Protein AF-A0A498FDR0-F1 (afdb_monomer)

Foldseek 3Di:
DDFDFDADDPDQDDDDDDWDADPANKTDDDLDIDHRGPPRCVDPVVVVVNVVVVCVVVVHDDDPDPDDPPPPDPPPPDPPDPDPVVVVVVVCVVPHPVVVVCVVVVNDD

Mean predicted aligned error: 9.75 Å

Secondary structure (DSSP, 8-state):
---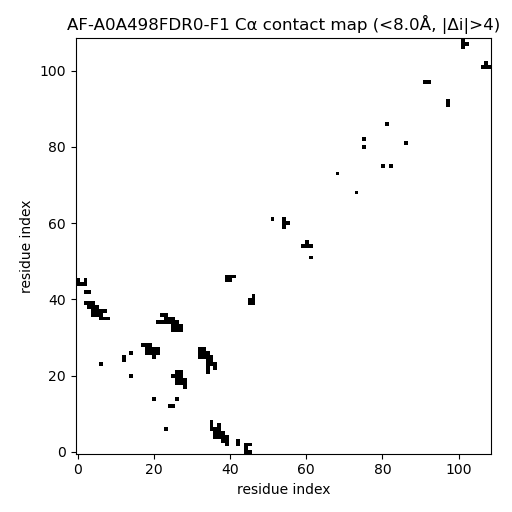--B---S------SSPEEETTTEEEETTEEE---BTGGGSHHHHHHHHHHHHHHTT-PPP-------SS---TTSTT---HHHHHHHHHHHH--HHHHHHHHT---

Radius of gyration: 17.58 Å; Cα contacts (8 Å, |Δi|>4): 77; chains: 1; bounding box: 46×31×36 Å

Structure (mmCIF, N/CA/C/O backbone):
data_AF-A0A498FDR0-F1
#
_entry.id   AF-A0A498FDR0-F1
#
loop_
_atom_site.group_PDB
_atom_site.id
_atom_site.type_symbol
_atom_site.label_atom_id
_atom_site.label_alt_id
_atom_site.label_comp_id
_atom_site.label_asym_id
_atom_site.label_entity_id
_atom_site.label_seq_id
_atom_site.pdbx_PDB_ins_code
_atom_site.Cartn_x
_atom_site.Cartn_y
_atom_site.Cartn_z
_atom_site.occupancy
_atom_site.B_iso_or_equiv
_atom_site.auth_seq_id
_atom_site.auth_comp_id
_atom_site.auth_asym_id
_atom_site.auth_atom_id
_atom_site.pdbx_PDB_model_num
ATOM 1 N N . GLY A 1 1 ? 4.328 4.948 10.361 1.00 78.19 1 GLY A N 1
ATOM 2 C CA . GLY A 1 1 ? 5.099 6.208 10.354 1.00 78.19 1 GLY A CA 1
ATOM 3 C C . GLY A 1 1 ? 4.214 7.323 9.843 1.00 78.19 1 GLY A C 1
ATOM 4 O O . GLY A 1 1 ? 3.071 7.038 9.506 1.00 78.19 1 GLY A O 1
ATOM 5 N N . THR A 1 2 ? 4.718 8.555 9.798 1.00 85.00 2 THR A N 1
ATOM 6 C CA . THR A 1 2 ? 4.028 9.658 9.109 1.00 85.00 2 THR A CA 1
ATOM 7 C C . THR A 1 2 ? 3.901 9.332 7.622 1.00 85.00 2 THR A C 1
ATOM 9 O O . THR A 1 2 ? 4.777 8.669 7.063 1.00 85.00 2 THR A O 1
ATOM 12 N N . VAL A 1 3 ? 2.789 9.744 7.025 1.00 88.44 3 VAL A N 1
ATOM 13 C CA . VAL A 1 3 ? 2.503 9.601 5.599 1.00 88.44 3 VAL A CA 1
ATOM 14 C C . VAL A 1 3 ? 2.140 10.983 5.085 1.00 88.44 3 VAL A C 1
ATOM 16 O O . VAL A 1 3 ? 1.224 11.601 5.626 1.00 88.44 3 VAL A O 1
ATOM 19 N N . ASP A 1 4 ? 2.848 11.431 4.058 1.00 91.25 4 ASP A N 1
ATOM 20 C CA . ASP A 1 4 ? 2.504 12.595 3.255 1.00 91.25 4 ASP A CA 1
ATOM 21 C C . ASP A 1 4 ? 1.870 12.130 1.940 1.00 91.25 4 ASP A C 1
ATOM 23 O O . ASP A 1 4 ? 2.282 11.136 1.344 1.00 91.25 4 ASP A O 1
ATOM 27 N N . GLY A 1 5 ? 0.843 12.833 1.488 1.00 91.31 5 GLY A N 1
ATOM 28 C CA . GLY A 1 5 ? 0.115 12.498 0.272 1.00 91.31 5 GLY A CA 1
ATOM 29 C C . GLY A 1 5 ? -1.074 13.426 0.095 1.00 91.31 5 GLY A C 1
ATOM 30 O O . GLY A 1 5 ? -1.227 14.407 0.829 1.00 91.31 5 GLY A O 1
ATOM 31 N N . TYR A 1 6 ? -1.918 13.124 -0.881 1.00 93.06 6 TYR A N 1
ATOM 32 C CA . TYR A 1 6 ? -3.117 13.910 -1.141 1.00 93.06 6 TYR A CA 1
ATOM 33 C C . TYR A 1 6 ? -4.287 13.021 -1.551 1.00 93.06 6 TYR A C 1
ATOM 35 O O . TYR A 1 6 ? -4.112 11.891 -1.997 1.00 93.06 6 TYR A O 1
ATOM 43 N N . GLU A 1 7 ? -5.493 13.561 -1.433 1.00 93.62 7 GLU A N 1
ATOM 44 C CA . GLU A 1 7 ? -6.734 12.901 -1.824 1.00 93.62 7 GLU A CA 1
ATOM 45 C C . GLU A 1 7 ? -7.357 13.653 -2.998 1.00 93.62 7 GLU A C 1
ATOM 47 O O . GLU A 1 7 ? -7.609 14.857 -2.931 1.00 93.62 7 GLU A O 1
ATOM 52 N N . ILE A 1 8 ? -7.598 12.939 -4.098 1.00 92.44 8 ILE A N 1
ATOM 53 C CA . ILE A 1 8 ? -8.396 13.417 -5.230 1.00 92.44 8 ILE A CA 1
ATOM 54 C C . ILE A 1 8 ? -9.304 12.264 -5.639 1.00 92.44 8 ILE A C 1
ATOM 56 O O . ILE A 1 8 ? -8.888 11.343 -6.345 1.00 92.44 8 ILE A O 1
ATOM 60 N N . HIS A 1 9 ? -10.545 12.299 -5.163 1.00 89.50 9 HIS A N 1
ATOM 61 C CA . HIS A 1 9 ? -11.583 11.340 -5.521 1.00 89.50 9 HIS A CA 1
ATOM 62 C C . HIS A 1 9 ? -12.967 11.987 -5.423 1.00 89.50 9 HIS A C 1
ATOM 64 O O . HIS A 1 9 ? -13.206 12.880 -4.617 1.00 89.50 9 HIS A O 1
ATOM 70 N N . MET A 1 10 ? -13.884 11.537 -6.281 1.00 93.38 10 MET A N 1
ATOM 71 C CA . MET A 1 10 ? -15.306 11.901 -6.207 1.00 93.38 10 MET A CA 1
ATOM 72 C C . MET A 1 10 ? -16.111 10.866 -5.405 1.00 93.38 10 MET A C 1
ATOM 74 O O . MET A 1 10 ? -17.169 1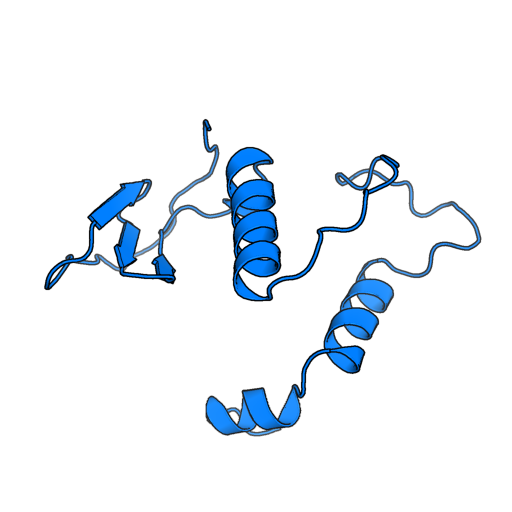1.186 -4.872 1.00 93.38 10 MET A O 1
ATOM 78 N N . GLY A 1 11 ? -15.632 9.618 -5.363 1.00 92.81 11 GLY A N 1
ATOM 79 C CA . GLY A 1 11 ? -16.295 8.525 -4.661 1.00 92.81 11 GLY A CA 1
ATOM 80 C C . GLY A 1 11 ? -16.176 8.657 -3.145 1.00 92.81 11 GLY A C 1
ATOM 81 O O . GLY A 1 11 ? -15.173 9.156 -2.643 1.00 92.81 11 GLY A O 1
ATOM 82 N N . ASP A 1 12 ? -17.196 8.171 -2.442 1.00 92.69 12 ASP A N 1
ATOM 83 C CA . ASP A 1 12 ? -17.244 8.061 -0.984 1.00 92.69 12 ASP A CA 1
ATOM 84 C C . ASP A 1 12 ? -17.405 6.576 -0.625 1.00 92.69 12 ASP A C 1
ATOM 86 O O . ASP A 1 12 ? -18.315 5.896 -1.121 1.00 92.69 12 ASP A O 1
ATOM 90 N N . SER A 1 13 ? -16.484 6.066 0.193 1.00 93.38 13 SER A N 1
ATOM 91 C CA . SER A 1 13 ? -16.503 4.686 0.670 1.00 93.38 13 SER A CA 1
ATOM 92 C C . SER A 1 13 ? -17.011 4.624 2.098 1.00 93.38 13 SER A C 1
ATOM 94 O O . SER A 1 13 ? -16.448 5.219 3.010 1.00 93.38 13 SER A O 1
ATOM 96 N N . ARG A 1 14 ? -18.000 3.759 2.329 1.00 94.19 14 ARG A N 1
ATOM 97 C CA . ARG A 1 14 ? -18.432 3.401 3.680 1.00 94.19 14 ARG A CA 1
ATOM 98 C C . ARG A 1 14 ? -17.943 2.009 4.046 1.00 94.19 14 ARG A C 1
ATOM 100 O O . ARG A 1 14 ? -18.284 1.036 3.374 1.00 94.19 14 ARG A O 1
ATOM 107 N N . ILE A 1 15 ? -17.233 1.905 5.167 1.00 95.31 15 ILE A N 1
ATOM 108 C CA . ILE A 1 15 ? -16.829 0.614 5.728 1.00 95.31 15 ILE A CA 1
ATOM 109 C C . ILE A 1 15 ? -18.068 -0.226 6.058 1.00 95.31 15 ILE A C 1
ATOM 111 O O . ILE A 1 15 ? -18.991 0.219 6.746 1.00 95.31 15 ILE A O 1
ATOM 115 N N . VAL A 1 16 ? -18.068 -1.466 5.574 1.00 94.25 16 VAL A N 1
ATOM 116 C CA . VAL A 1 16 ? -19.069 -2.488 5.886 1.00 94.25 16 VAL A CA 1
ATOM 117 C C . VAL A 1 16 ? -18.375 -3.717 6.471 1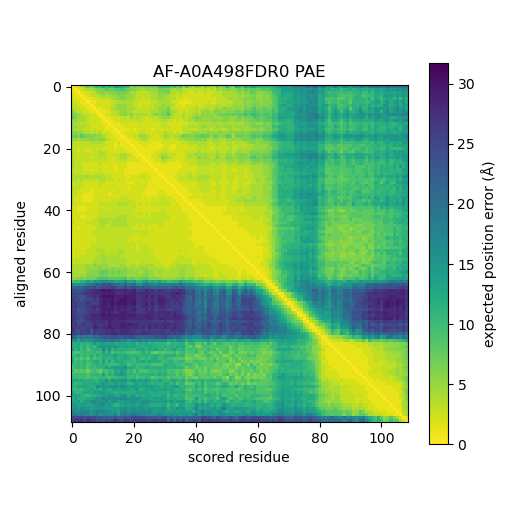.00 94.25 16 VAL A C 1
ATOM 119 O O . VAL A 1 16 ? -17.294 -4.100 6.031 1.00 94.25 16 VAL A O 1
ATOM 122 N N . GLY A 1 17 ? -18.994 -4.353 7.467 1.00 93.69 17 GLY A N 1
ATOM 123 C CA . GLY A 1 17 ? -18.417 -5.525 8.132 1.00 93.69 17 GLY A CA 1
ATOM 124 C C . GLY A 1 17 ? -17.313 -5.176 9.136 1.00 93.69 17 GLY A C 1
ATOM 125 O O . GLY A 1 17 ? -17.399 -4.168 9.830 1.00 93.69 17 GLY A O 1
ATOM 126 N N . GLY A 1 18 ? -16.315 -6.055 9.260 1.00 95.88 18 GLY A N 1
ATOM 127 C CA . GLY A 1 18 ? -15.290 -6.007 10.313 1.00 95.88 18 GLY A CA 1
ATOM 128 C C . GLY A 1 18 ? -13.960 -5.370 9.910 1.00 95.88 18 GLY A C 1
ATOM 129 O O . GLY A 1 18 ? -12.944 -5.704 10.512 1.00 95.88 18 GLY A O 1
ATOM 130 N N . ALA A 1 19 ? -13.933 -4.530 8.873 1.00 97.06 19 ALA A N 1
ATOM 131 C CA . ALA A 1 19 ? -12.702 -3.858 8.472 1.00 97.06 19 ALA A CA 1
ATOM 132 C C . ALA A 1 19 ? -12.330 -2.743 9.463 1.00 97.06 19 ALA A C 1
ATOM 134 O O . ALA A 1 19 ? -13.195 -2.051 10.005 1.00 97.06 19 ALA A O 1
ATOM 135 N N . THR A 1 20 ? -11.032 -2.559 9.673 1.00 96.50 20 THR A N 1
ATOM 136 C CA . THR A 1 20 ? -10.482 -1.506 10.528 1.00 96.50 20 THR A CA 1
ATOM 137 C C . THR A 1 20 ? -10.267 -0.238 9.699 1.00 96.50 20 THR A C 1
ATOM 139 O O . THR A 1 20 ? -9.652 -0.334 8.636 1.00 96.50 20 THR A O 1
ATOM 142 N N . PRO A 1 21 ? -10.723 0.944 10.150 1.00 95.25 21 PRO A N 1
ATOM 143 C CA . PRO A 1 21 ? -10.428 2.205 9.473 1.00 95.25 21 PRO A CA 1
ATOM 144 C C . PRO A 1 21 ? -8.922 2.490 9.415 1.00 95.25 21 PRO A C 1
ATOM 146 O O . PRO A 1 21 ? -8.206 2.241 10.389 1.00 95.25 21 PRO A O 1
ATOM 149 N N . VAL A 1 22 ? -8.454 3.056 8.303 1.00 91.00 22 VAL A N 1
ATOM 150 C CA . VAL A 1 22 ? -7.083 3.574 8.150 1.00 91.00 22 VAL A CA 1
ATOM 151 C C . VAL A 1 22 ? -7.110 4.986 7.559 1.00 91.00 22 VAL A C 1
ATOM 153 O O . VAL A 1 22 ? -8.162 5.470 7.149 1.00 91.00 22 VAL A O 1
ATOM 156 N N . SER A 1 23 ? -5.962 5.667 7.547 1.00 87.31 23 SER A N 1
ATOM 157 C CA . SER A 1 23 ? -5.848 7.043 7.049 1.00 87.31 23 SER A CA 1
ATOM 158 C C . SER A 1 23 ? -6.370 7.213 5.615 1.00 87.31 23 SER A C 1
ATOM 160 O O . SER A 1 23 ? -6.265 6.298 4.795 1.00 87.31 23 SER A O 1
ATOM 162 N N . GLY A 1 24 ? -6.897 8.407 5.335 1.00 87.56 24 GLY A N 1
ATOM 163 C CA . GLY A 1 24 ? -7.481 8.816 4.055 1.00 87.56 24 GLY A CA 1
ATOM 164 C C . GLY A 1 24 ? -8.674 7.980 3.626 1.00 87.56 24 GLY A C 1
ATOM 165 O O . GLY A 1 24 ? -8.631 7.311 2.592 1.00 87.56 24 GLY A O 1
ATOM 166 N N . ASP A 1 25 ? -9.684 7.952 4.501 1.00 90.31 25 ASP A N 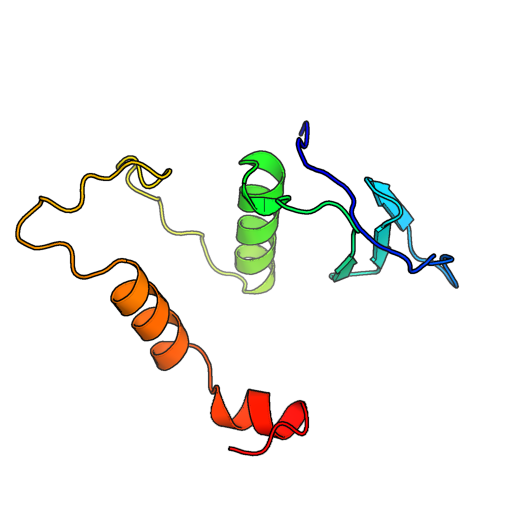1
ATOM 167 C CA . ASP A 1 25 ? -10.960 7.246 4.333 1.00 90.31 25 ASP A CA 1
ATOM 168 C C . ASP A 1 25 ? -10.817 5.787 3.867 1.00 90.31 25 ASP A C 1
ATOM 170 O O . ASP A 1 25 ? -11.659 5.221 3.166 1.00 90.31 25 ASP A O 1
ATOM 174 N N . GLY A 1 26 ? -9.711 5.166 4.279 1.00 92.88 26 GLY A N 1
ATOM 175 C CA . GLY A 1 26 ? -9.349 3.810 3.923 1.00 92.88 26 GLY A CA 1
ATOM 176 C C . GLY A 1 26 ? -9.874 2.765 4.902 1.00 92.88 26 GLY A C 1
ATOM 177 O O . GLY A 1 26 ? -10.347 3.063 6.003 1.00 92.88 26 GLY A O 1
ATOM 178 N N . ALA A 1 27 ? -9.716 1.497 4.526 1.00 97.00 27 ALA A N 1
ATOM 179 C CA . ALA A 1 27 ? -10.008 0.363 5.393 1.00 97.00 27 ALA A CA 1
ATOM 180 C C . ALA A 1 27 ? -9.007 -0.780 5.200 1.00 97.00 27 ALA A C 1
ATOM 182 O O . ALA A 1 27 ? -8.472 -0.975 4.109 1.00 97.00 27 ALA A O 1
ATOM 183 N N . ALA 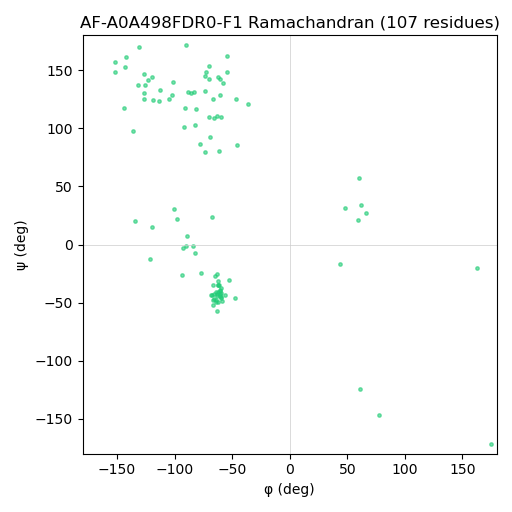A 1 28 ? -8.804 -1.577 6.247 1.00 95.62 28 ALA A N 1
ATOM 184 C CA . ALA A 1 28 ? -8.005 -2.795 6.211 1.00 95.62 28 ALA A CA 1
ATOM 185 C C . ALA A 1 28 ? -8.797 -4.005 6.721 1.00 95.62 28 ALA A C 1
ATOM 187 O O . ALA A 1 28 ? -9.488 -3.928 7.739 1.00 95.62 28 ALA A O 1
ATOM 188 N N . LEU A 1 29 ? -8.679 -5.138 6.029 1.00 96.12 29 LEU A N 1
ATOM 189 C CA . LEU A 1 29 ? -9.282 -6.414 6.403 1.00 96.12 29 LEU A CA 1
ATOM 190 C C . LEU A 1 29 ? -8.342 -7.565 6.024 1.00 96.12 29 LEU A C 1
ATOM 192 O O . LEU A 1 29 ? -8.059 -7.793 4.849 1.00 96.12 29 LEU A O 1
ATOM 196 N N . GLY A 1 30 ? -7.881 -8.319 7.024 1.00 93.44 30 GLY A N 1
ATOM 197 C CA . GLY A 1 30 ? -6.917 -9.399 6.806 1.00 93.44 30 GLY A CA 1
ATOM 198 C C . GLY A 1 30 ? -5.606 -8.865 6.223 1.00 93.44 30 GLY A C 1
ATOM 199 O O . GLY A 1 30 ? -4.995 -7.974 6.804 1.00 93.44 30 GLY A O 1
ATOM 200 N N . SER A 1 31 ? -5.190 -9.405 5.078 1.00 91.12 31 SER A N 1
ATOM 201 C CA . SER A 1 31 ? -3.981 -8.997 4.347 1.00 91.12 31 SER A CA 1
ATOM 202 C C . SER A 1 31 ? -4.215 -7.877 3.325 1.00 91.12 31 SER A C 1
ATOM 204 O O . SER A 1 31 ? -3.314 -7.560 2.551 1.00 91.12 31 SER A O 1
ATOM 206 N N . VAL A 1 32 ? -5.413 -7.288 3.290 1.00 92.81 32 VAL A N 1
ATOM 207 C CA . VAL A 1 32 ? -5.779 -6.248 2.322 1.00 92.81 32 VAL A CA 1
ATOM 208 C C . VAL A 1 32 ? -5.980 -4.924 3.043 1.00 92.81 32 VAL A C 1
ATOM 210 O O . VAL A 1 32 ? -6.693 -4.856 4.043 1.00 92.81 32 VAL A O 1
ATOM 213 N N . ALA A 1 33 ? -5.391 -3.861 2.501 1.00 93.19 33 ALA A N 1
ATOM 214 C CA . ALA A 1 33 ? -5.640 -2.487 2.908 1.00 93.19 33 ALA A CA 1
ATOM 215 C C . ALA A 1 33 ? -5.884 -1.621 1.668 1.00 93.19 33 ALA A C 1
ATOM 217 O O . ALA A 1 33 ? -5.184 -1.759 0.666 1.00 93.19 33 ALA A O 1
ATOM 218 N N . GLY A 1 34 ? -6.874 -0.737 1.747 1.00 93.56 34 GLY A N 1
ATOM 219 C CA . GLY A 1 34 ? -7.172 0.274 0.737 1.00 93.56 34 GLY A CA 1
ATOM 220 C C . GLY A 1 34 ? -7.236 1.656 1.377 1.00 93.56 34 GLY A C 1
ATOM 221 O O . GLY A 1 34 ? -7.645 1.784 2.529 1.00 93.56 34 GLY A O 1
ATOM 222 N N . THR A 1 35 ? -6.823 2.681 0.642 1.00 94.19 35 THR A N 1
ATOM 223 C CA . THR A 1 35 ? -6.841 4.090 1.060 1.00 94.19 35 THR A CA 1
ATOM 224 C C . THR A 1 35 ? -6.987 4.978 -0.172 1.00 94.19 35 THR A C 1
ATOM 226 O O . THR A 1 35 ? -6.648 4.548 -1.277 1.00 94.19 35 THR A O 1
ATOM 229 N N . TYR A 1 36 ? -7.480 6.199 0.019 1.00 94.44 36 TYR A N 1
ATOM 230 C CA . TYR A 1 36 ? -7.526 7.228 -1.018 1.00 94.44 36 TYR A CA 1
ATOM 231 C C . TYR A 1 36 ? -6.282 8.123 -1.064 1.00 94.44 36 TYR A C 1
ATOM 233 O O . TYR A 1 36 ? -6.198 9.000 -1.925 1.00 94.44 36 TYR A O 1
ATOM 241 N N . ILE A 1 37 ? -5.313 7.902 -0.169 1.00 94.12 37 ILE A N 1
ATOM 242 C CA . ILE A 1 37 ? -4.045 8.633 -0.182 1.00 94.12 37 ILE A CA 1
ATOM 243 C C . ILE A 1 37 ? -3.265 8.266 -1.446 1.00 94.12 37 ILE A C 1
ATOM 245 O O . ILE A 1 37 ? -2.710 7.169 -1.566 1.00 94.12 37 ILE A O 1
ATOM 249 N N . HIS A 1 38 ? -3.186 9.219 -2.369 1.00 92.81 38 HIS A N 1
ATOM 250 C CA . HIS A 1 38 ? -2.251 9.186 -3.487 1.00 92.81 38 HIS A CA 1
ATOM 251 C C . HIS A 1 38 ? -0.822 9.390 -2.981 1.00 92.81 38 HIS A C 1
ATOM 253 O O . HIS A 1 38 ? -0.597 9.982 -1.925 1.00 92.81 38 HIS A O 1
ATOM 259 N N . ASP A 1 39 ? 0.148 8.872 -3.734 1.00 93.19 39 ASP A N 1
ATOM 260 C CA . ASP A 1 39 ? 1.576 8.882 -3.391 1.00 93.19 39 ASP A CA 1
ATOM 261 C C . ASP A 1 39 ? 1.938 8.168 -2.075 1.00 93.19 39 ASP A C 1
ATOM 263 O O . ASP A 1 39 ? 3.032 8.353 -1.540 1.00 93.19 39 ASP A O 1
ATOM 267 N N . LEU A 1 40 ? 1.086 7.258 -1.579 1.00 92.81 40 LEU A N 1
ATOM 268 C CA . LEU A 1 40 ? 1.351 6.488 -0.355 1.00 92.81 40 LEU A CA 1
ATOM 269 C C . LEU A 1 40 ? 2.766 5.886 -0.338 1.00 92.81 40 LEU A C 1
ATOM 271 O O . LEU A 1 40 ? 3.486 6.021 0.650 1.00 92.81 40 LEU A O 1
ATOM 275 N N . PHE A 1 41 ? 3.195 5.269 -1.441 1.00 92.50 41 PHE A N 1
ATOM 276 C CA . PHE A 1 41 ? 4.502 4.618 -1.540 1.00 92.50 41 PHE A CA 1
ATOM 277 C C . PHE A 1 41 ? 5.668 5.546 -1.884 1.00 92.50 41 PHE A C 1
ATOM 279 O O . PHE A 1 41 ? 6.809 5.082 -1.870 1.00 92.50 41 PHE A O 1
ATOM 286 N N . ALA A 1 42 ? 5.444 6.846 -2.095 1.00 90.12 42 ALA A N 1
ATOM 287 C CA . A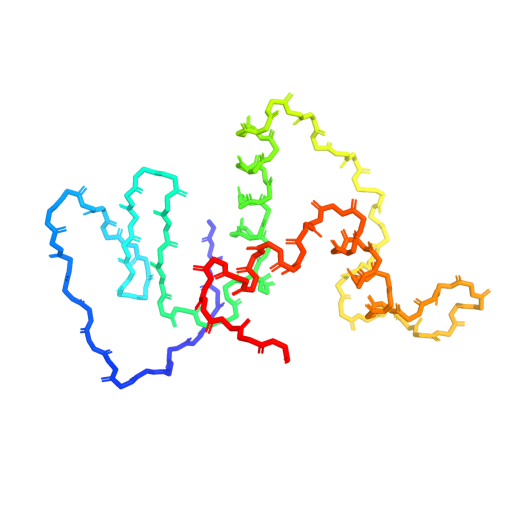LA A 1 42 ? 6.537 7.819 -2.052 1.00 90.12 42 ALA A CA 1
ATOM 288 C C . ALA A 1 42 ? 7.159 7.880 -0.641 1.00 90.12 42 ALA A C 1
ATOM 290 O O . ALA A 1 42 ? 8.352 8.134 -0.485 1.00 90.12 42 ALA A O 1
ATOM 291 N N . ASN A 1 43 ? 6.382 7.527 0.387 1.00 90.69 43 ASN A N 1
ATOM 292 C CA . ASN A 1 43 ? 6.815 7.491 1.777 1.00 90.69 43 ASN A CA 1
ATOM 293 C C . ASN A 1 43 ? 7.540 6.182 2.125 1.00 90.69 43 ASN A C 1
ATOM 295 O O . ASN A 1 43 ? 7.022 5.081 1.911 1.00 90.69 43 ASN A O 1
ATOM 299 N N . ASP A 1 44 ? 8.702 6.296 2.768 1.00 90.75 44 ASP A N 1
ATOM 300 C CA . ASP A 1 44 ? 9.534 5.150 3.157 1.00 90.75 44 ASP A CA 1
ATOM 301 C C . ASP A 1 44 ? 8.819 4.183 4.102 1.00 90.75 44 ASP A C 1
ATOM 303 O O . ASP A 1 44 ? 8.938 2.968 3.958 1.00 90.75 44 ASP A O 1
ATOM 307 N N . ALA A 1 45 ? 8.082 4.707 5.085 1.00 91.56 45 ALA A N 1
ATOM 308 C CA . ALA A 1 45 ? 7.458 3.893 6.122 1.00 91.56 45 ALA A CA 1
ATOM 309 C C . ALA A 1 45 ? 6.402 2.911 5.571 1.00 91.56 45 ALA A C 1
ATOM 311 O O . ALA A 1 45 ? 6.563 1.710 5.796 1.00 91.56 45 ALA A O 1
ATOM 312 N N . PRO A 1 46 ? 5.345 3.350 4.856 1.00 90.88 46 PRO A N 1
ATOM 313 C CA . PRO A 1 46 ? 4.377 2.421 4.273 1.00 90.88 46 PRO A CA 1
ATOM 314 C C . PRO A 1 46 ? 4.987 1.557 3.163 1.00 90.88 46 PRO A C 1
ATOM 316 O O . PRO A 1 46 ? 4.644 0.380 3.075 1.00 90.88 46 PRO A O 1
ATOM 319 N N . ARG A 1 47 ? 5.927 2.083 2.360 1.00 92.31 47 ARG A N 1
ATOM 320 C CA . ARG A 1 47 ? 6.603 1.301 1.313 1.00 92.31 47 ARG A CA 1
ATOM 321 C C . ARG A 1 47 ? 7.401 0.139 1.893 1.00 92.31 47 ARG A C 1
ATOM 323 O O . ARG A 1 47 ? 7.250 -0.991 1.440 1.00 92.31 47 ARG A O 1
ATOM 330 N N . ASN A 1 48 ? 8.225 0.393 2.907 1.00 92.31 48 ASN A N 1
ATOM 331 C CA . ASN A 1 48 ? 9.014 -0.662 3.531 1.00 92.31 48 ASN A CA 1
ATOM 332 C C . ASN A 1 48 ? 8.133 -1.666 4.271 1.00 92.31 48 ASN A C 1
ATOM 334 O O . ASN A 1 48 ? 8.322 -2.857 4.063 1.00 92.31 48 ASN A O 1
ATOM 338 N N . ALA A 1 49 ? 7.131 -1.205 5.028 1.00 91.75 49 ALA A N 1
ATOM 339 C CA . ALA A 1 49 ? 6.206 -2.095 5.729 1.00 91.75 49 ALA A CA 1
ATOM 340 C C . ALA A 1 49 ? 5.432 -3.017 4.770 1.00 91.75 49 ALA A C 1
ATOM 342 O O . ALA A 1 49 ? 5.254 -4.196 5.062 1.00 91.75 49 ALA A O 1
ATOM 343 N N . PHE A 1 50 ? 5.005 -2.504 3.611 1.00 92.50 50 PHE A N 1
ATOM 344 C CA . PHE A 1 50 ? 4.343 -3.310 2.585 1.00 92.50 50 PHE A CA 1
ATOM 345 C C . PHE A 1 50 ? 5.274 -4.384 2.009 1.00 92.50 50 PHE A C 1
ATOM 347 O O . PHE A 1 50 ? 4.898 -5.552 1.930 1.00 92.50 50 PHE A O 1
ATOM 354 N N . VAL A 1 51 ? 6.505 -4.007 1.647 1.00 93.25 51 VAL A N 1
ATOM 355 C CA . VAL A 1 51 ? 7.497 -4.957 1.120 1.00 93.25 51 VAL A CA 1
ATOM 356 C C . VAL A 1 51 ? 7.857 -6.012 2.170 1.00 93.25 51 VAL A C 1
ATOM 358 O O . VAL A 1 51 ? 7.906 -7.194 1.839 1.00 93.25 51 VAL A O 1
ATOM 361 N N . ASP A 1 52 ? 8.052 -5.615 3.428 1.00 93.19 52 ASP A N 1
ATOM 362 C CA . ASP A 1 52 ? 8.343 -6.542 4.527 1.00 93.19 52 ASP A CA 1
ATOM 363 C C . ASP A 1 52 ? 7.204 -7.552 4.724 1.00 93.19 52 ASP A C 1
ATOM 365 O O . ASP A 1 52 ? 7.464 -8.752 4.800 1.00 93.19 52 ASP A O 1
ATOM 369 N N . ALA A 1 53 ? 5.946 -7.097 4.694 1.00 93.25 53 ALA A N 1
ATOM 370 C CA . ALA A 1 53 ? 4.780 -7.972 4.799 1.00 93.25 53 ALA A CA 1
ATOM 371 C C . ALA A 1 53 ? 4.680 -8.984 3.639 1.00 93.25 53 ALA A C 1
ATOM 373 O O . ALA A 1 53 ? 4.268 -10.125 3.856 1.00 93.25 53 ALA A O 1
ATOM 374 N N . ILE A 1 54 ? 5.077 -8.610 2.415 1.00 93.69 54 ILE A N 1
ATOM 375 C CA . ILE A 1 54 ? 5.124 -9.542 1.273 1.00 93.69 54 ILE A CA 1
ATOM 376 C C . ILE A 1 54 ? 6.171 -10.632 1.504 1.00 93.69 54 ILE A C 1
ATOM 378 O O . ILE A 1 54 ? 5.885 -11.812 1.295 1.00 93.69 54 ILE A O 1
ATOM 382 N N . TYR A 1 55 ? 7.378 -10.252 1.929 1.00 94.69 55 TYR A N 1
ATOM 383 C CA . TYR A 1 55 ? 8.450 -11.209 2.206 1.00 94.69 55 TYR A CA 1
ATOM 384 C C . TYR A 1 55 ? 8.077 -12.157 3.349 1.00 94.69 55 TYR A C 1
ATOM 386 O O . TYR A 1 55 ? 8.222 -13.374 3.202 1.00 94.69 55 TYR A O 1
ATOM 394 N N . GLU A 1 56 ? 7.507 -11.624 4.432 1.00 94.38 56 GLU A N 1
ATOM 395 C CA . GLU A 1 56 ? 6.985 -12.416 5.546 1.00 94.38 56 GLU A CA 1
ATOM 396 C C . GLU A 1 56 ? 5.896 -13.389 5.076 1.00 94.38 56 GLU A C 1
ATOM 398 O O . GLU A 1 56 ? 5.985 -14.591 5.334 1.00 94.38 56 GLU A O 1
ATOM 403 N N . SER A 1 57 ? 4.914 -12.909 4.306 1.00 93.94 57 SER A N 1
ATOM 404 C CA . SER A 1 57 ? 3.848 -13.751 3.754 1.00 93.94 57 SER A CA 1
ATOM 405 C C . SER A 1 57 ? 4.375 -14.834 2.810 1.00 93.94 57 SER A C 1
ATOM 407 O O . SER A 1 57 ? 3.768 -15.901 2.709 1.00 93.94 57 SER A O 1
ATOM 409 N N . ALA A 1 58 ? 5.473 -14.572 2.099 1.00 94.00 58 ALA A N 1
ATOM 410 C CA . ALA A 1 58 ? 6.123 -15.537 1.219 1.00 94.00 58 ALA A CA 1
ATOM 411 C C . ALA A 1 58 ? 7.054 -16.506 1.973 1.00 94.00 58 ALA A C 1
ATOM 413 O O . ALA A 1 58 ? 7.574 -17.440 1.356 1.00 94.00 58 ALA A O 1
ATOM 414 N N . GLY A 1 59 ? 7.297 -16.286 3.271 1.00 96.06 59 GLY A N 1
ATOM 415 C CA . GLY A 1 59 ? 8.275 -17.039 4.056 1.00 96.06 59 GLY A CA 1
ATOM 416 C C . GLY A 1 59 ? 9.702 -16.884 3.523 1.00 96.06 59 GLY A C 1
ATOM 417 O O . GLY A 1 59 ? 10.468 -17.850 3.529 1.00 96.06 59 GLY A O 1
ATOM 418 N N . ARG A 1 60 ? 10.041 -15.704 2.990 1.00 94.50 60 ARG A N 1
ATOM 419 C CA . ARG A 1 60 ? 11.341 -15.407 2.377 1.00 94.50 60 ARG A CA 1
ATOM 420 C C . ARG A 1 60 ? 12.032 -14.273 3.113 1.00 94.50 60 ARG A C 1
ATOM 422 O O . ARG A 1 60 ? 11.394 -13.301 3.499 1.00 94.50 60 ARG A O 1
ATOM 429 N N . ASP A 1 61 ? 13.351 -14.357 3.207 1.00 93.62 61 ASP A N 1
ATOM 430 C CA . ASP A 1 61 ? 14.152 -13.248 3.707 1.00 93.62 61 ASP A CA 1
ATOM 431 C C . ASP A 1 61 ? 14.228 -12.134 2.660 1.00 93.62 61 ASP A C 1
ATOM 433 O O . ASP A 1 61 ? 14.522 -12.376 1.483 1.00 93.62 61 ASP A O 1
ATOM 437 N N . ARG A 1 62 ? 13.986 -10.894 3.095 1.00 89.31 62 ARG A N 1
ATOM 438 C CA . ARG A 1 62 ? 14.179 -9.713 2.254 1.00 89.31 62 ARG A CA 1
ATOM 439 C C . ARG A 1 62 ? 15.677 -9.553 1.950 1.00 89.31 62 ARG A C 1
ATOM 441 O O . ARG A 1 62 ? 16.470 -9.465 2.890 1.00 89.31 62 ARG A O 1
ATOM 448 N N . PRO A 1 63 ? 16.092 -9.472 0.671 1.00 86.56 63 PRO A N 1
ATOM 449 C CA . PRO A 1 63 ? 17.485 -9.228 0.323 1.00 86.56 63 PRO A CA 1
ATOM 450 C C . PRO A 1 63 ? 17.980 -7.914 0.928 1.00 86.56 63 PRO A C 1
ATOM 452 O O . PRO A 1 63 ? 17.275 -6.902 0.892 1.00 86.56 63 PRO A O 1
ATOM 455 N N . ALA A 1 64 ? 19.209 -7.911 1.446 1.00 78.69 64 ALA A N 1
ATOM 456 C CA . ALA A 1 64 ? 19.850 -6.686 1.896 1.00 78.69 64 ALA A CA 1
ATOM 457 C C . ALA A 1 64 ? 20.039 -5.755 0.691 1.00 78.69 64 ALA A C 1
ATOM 459 O O . ALA A 1 64 ? 20.842 -6.025 -0.201 1.00 78.69 64 ALA A O 1
ATOM 460 N N . THR A 1 65 ? 19.290 -4.657 0.649 1.00 63.91 65 THR A N 1
ATOM 461 C CA . THR A 1 65 ? 19.508 -3.610 -0.346 1.00 63.91 65 THR A CA 1
ATOM 462 C C . THR A 1 65 ? 20.820 -2.912 -0.011 1.00 63.91 65 THR A C 1
ATOM 464 O O . THR A 1 65 ? 20.895 -2.194 0.987 1.00 63.91 65 THR A O 1
ATOM 467 N N . THR A 1 66 ? 21.862 -3.100 -0.824 1.00 49.62 66 THR A N 1
ATOM 468 C CA . THR A 1 66 ? 22.996 -2.171 -0.832 1.00 49.62 66 THR A CA 1
ATOM 469 C C . THR A 1 66 ? 22.435 -0.808 -1.203 1.00 49.62 66 THR A C 1
ATOM 471 O O . THR A 1 66 ? 21.963 -0.620 -2.322 1.00 49.62 66 THR A O 1
ATOM 474 N N . THR A 1 67 ? 22.410 0.111 -0.243 1.00 46.22 67 THR A N 1
ATOM 475 C CA . THR A 1 67 ? 21.977 1.501 -0.399 1.00 46.22 67 THR A CA 1
ATOM 476 C C . THR A 1 67 ? 22.877 2.225 -1.400 1.00 46.22 67 THR A C 1
ATOM 478 O O . THR A 1 67 ? 23.796 2.942 -1.018 1.00 46.22 67 THR A O 1
ATOM 481 N N . GLY A 1 68 ? 22.625 2.016 -2.689 1.00 39.44 68 GLY A N 1
ATOM 482 C CA . GLY A 1 68 ? 22.745 3.057 -3.693 1.00 39.44 68 GLY A CA 1
ATOM 483 C C . GLY A 1 68 ? 21.414 3.795 -3.707 1.00 39.44 68 GLY A C 1
ATOM 484 O O . GLY A 1 68 ? 20.356 3.168 -3.701 1.00 39.44 68 GLY A O 1
ATOM 485 N N . THR A 1 69 ? 21.470 5.113 -3.632 1.00 41.34 69 THR A N 1
ATOM 486 C CA . THR A 1 69 ? 20.371 6.064 -3.799 1.00 41.34 69 THR A CA 1
ATOM 487 C C . THR A 1 69 ? 19.513 5.733 -5.027 1.00 41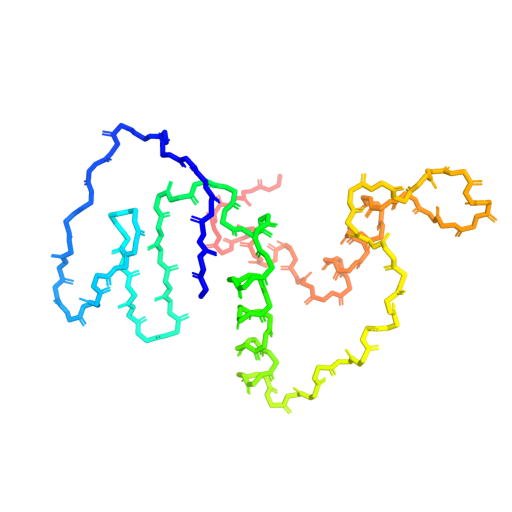.34 69 THR A C 1
ATOM 489 O O . THR A 1 69 ? 19.731 6.257 -6.107 1.00 41.34 69 THR A O 1
ATOM 492 N N . ALA A 1 70 ? 18.526 4.853 -4.869 1.00 47.00 70 ALA A N 1
ATOM 493 C CA . ALA A 1 70 ? 17.471 4.609 -5.853 1.00 47.00 70 ALA A CA 1
ATOM 494 C C . ALA A 1 70 ? 16.180 5.343 -5.450 1.00 47.00 70 ALA A C 1
ATOM 496 O O . ALA A 1 70 ? 15.072 4.871 -5.693 1.00 47.00 70 ALA A O 1
ATOM 497 N N . GLY A 1 71 ? 16.331 6.481 -4.769 1.00 40.22 71 GLY A N 1
ATOM 498 C CA . GLY A 1 71 ? 15.312 7.517 -4.726 1.00 40.22 71 GLY A CA 1
ATOM 499 C C . GLY A 1 71 ? 15.608 8.478 -5.866 1.00 40.22 71 GLY A C 1
ATOM 500 O O . GLY A 1 71 ? 16.702 9.019 -5.864 1.00 40.22 71 GLY A O 1
ATOM 501 N N . ALA A 1 72 ? 14.668 8.580 -6.811 1.00 44.38 72 ALA A N 1
ATOM 502 C CA . ALA A 1 72 ? 14.384 9.632 -7.807 1.00 44.38 72 ALA A CA 1
ATOM 503 C C . ALA A 1 72 ? 15.506 10.326 -8.623 1.00 44.38 72 ALA A C 1
ATOM 505 O O . ALA A 1 72 ? 15.193 10.881 -9.672 1.00 44.38 72 ALA A O 1
ATOM 506 N N . ASP A 1 73 ? 16.776 10.241 -8.235 1.00 41.62 73 ASP A N 1
ATOM 507 C CA . ASP A 1 73 ? 17.861 11.102 -8.712 1.00 41.62 73 ASP A CA 1
ATOM 508 C C . ASP A 1 73 ? 19.122 10.294 -9.073 1.00 41.62 73 ASP A C 1
ATOM 510 O O . ASP A 1 73 ? 20.227 10.830 -9.093 1.00 41.62 73 ASP A O 1
ATOM 514 N N . ALA A 1 74 ? 18.998 8.983 -9.320 1.00 45.56 74 ALA A N 1
ATOM 515 C CA . ALA A 1 74 ? 20.091 8.235 -9.932 1.00 45.56 74 ALA A CA 1
ATOM 516 C C . ALA A 1 74 ? 20.222 8.717 -11.380 1.00 45.56 74 ALA A C 1
ATOM 518 O O . ALA A 1 74 ? 19.502 8.249 -12.264 1.00 45.56 74 ALA A O 1
ATOM 519 N N . ASP A 1 75 ? 21.086 9.714 -11.569 1.00 41.78 75 ASP A N 1
ATOM 520 C CA . ASP A 1 75 ? 21.514 10.253 -12.850 1.00 41.78 75 ASP A CA 1
ATOM 521 C C . ASP A 1 75 ? 21.625 9.129 -13.888 1.00 41.78 75 ASP A C 1
ATOM 523 O O . ASP A 1 75 ? 22.381 8.170 -13.721 1.00 41.78 75 ASP A O 1
ATOM 527 N N . ALA A 1 76 ? 20.858 9.257 -14.971 1.00 50.53 76 ALA A N 1
ATOM 528 C CA . ALA A 1 76 ? 20.778 8.320 -16.092 1.00 50.53 76 ALA A CA 1
ATOM 529 C C . ALA A 1 76 ? 22.076 8.240 -16.933 1.00 50.53 76 ALA A C 1
ATOM 531 O O . ALA A 1 76 ? 22.029 7.892 -18.110 1.00 50.53 76 ALA A O 1
ATOM 532 N N . ASP A 1 77 ? 23.224 8.588 -16.347 1.00 47.03 77 ASP A N 1
ATOM 533 C CA . ASP A 1 77 ? 24.511 8.779 -17.022 1.00 47.03 77 ASP A CA 1
ATOM 534 C C . ASP A 1 77 ? 25.601 7.816 -16.504 1.00 47.03 77 ASP A C 1
ATOM 536 O O . ASP A 1 77 ? 26.787 8.006 -16.774 1.00 47.03 77 ASP A O 1
ATOM 540 N N . GLU A 1 78 ? 25.231 6.746 -15.780 1.00 51.88 78 GLU A N 1
ATOM 541 C CA . GLU A 1 78 ? 26.114 5.580 -15.627 1.00 51.88 78 GLU A CA 1
ATOM 542 C C . GLU A 1 78 ? 26.005 4.676 -16.872 1.00 51.88 78 GLU A C 1
ATOM 544 O O . GLU A 1 78 ? 24.942 4.098 -17.126 1.00 51.88 78 GLU A O 1
ATOM 549 N N . PRO A 1 79 ? 27.093 4.487 -17.647 1.00 41.09 79 PRO A N 1
ATOM 550 C CA . PRO A 1 79 ? 27.091 3.651 -18.842 1.00 41.09 79 PRO A CA 1
ATOM 551 C C . PRO A 1 79 ? 27.052 2.165 -18.447 1.00 41.09 79 PRO A C 1
ATOM 553 O O . PRO A 1 79 ? 28.073 1.481 -18.422 1.00 41.09 79 PRO A O 1
ATOM 556 N N . GLY A 1 80 ? 25.865 1.662 -18.105 1.00 53.25 80 GLY A N 1
ATOM 557 C CA . GLY A 1 80 ? 25.648 0.257 -17.745 1.00 53.25 80 GLY A CA 1
ATOM 558 C C . GLY A 1 80 ? 24.349 -0.035 -16.994 1.00 53.25 80 GLY A C 1
ATOM 559 O O . GLY A 1 80 ? 23.890 -1.178 -17.014 1.00 53.25 80 GLY A O 1
ATOM 560 N N . ALA A 1 81 ? 23.725 0.969 -16.374 1.00 60.19 81 ALA A N 1
ATOM 561 C CA . ALA A 1 81 ? 22.394 0.821 -15.801 1.00 60.19 81 ALA A CA 1
ATOM 562 C C . ALA A 1 81 ? 21.365 0.990 -16.930 1.00 60.19 81 ALA A C 1
ATOM 564 O O . ALA A 1 81 ? 21.142 2.096 -17.408 1.00 60.19 81 ALA A O 1
ATOM 565 N N . GLY A 1 82 ? 20.793 -0.117 -17.416 1.00 67.44 82 GLY A N 1
ATOM 566 C CA . GLY A 1 82 ? 19.691 -0.067 -18.386 1.00 67.44 82 GLY A CA 1
ATOM 567 C C . GLY A 1 82 ? 18.527 0.795 -17.882 1.00 67.44 82 GLY A C 1
ATOM 568 O O . GLY A 1 82 ? 18.437 1.068 -16.682 1.00 67.44 82 GLY A O 1
ATOM 569 N N . ASP A 1 83 ? 17.641 1.209 -18.793 1.00 83.50 83 ASP A N 1
ATOM 570 C CA . ASP A 1 83 ? 16.470 2.028 -18.465 1.00 83.50 83 ASP A CA 1
ATOM 571 C C . ASP A 1 83 ? 15.745 1.446 -17.227 1.00 83.50 83 ASP A C 1
ATOM 573 O O . ASP A 1 83 ? 15.420 0.250 -17.208 1.00 83.50 83 ASP A O 1
ATOM 577 N N . PRO A 1 84 ? 15.517 2.229 -16.151 1.00 79.12 84 PRO A N 1
ATOM 578 C CA . PRO A 1 84 ? 14.785 1.754 -14.981 1.00 79.12 84 PRO A CA 1
ATOM 579 C C . PRO A 1 84 ? 13.418 1.157 -15.334 1.00 79.12 84 PRO A C 1
ATOM 581 O O . PRO A 1 84 ? 12.982 0.233 -14.637 1.00 79.12 84 PRO A O 1
ATOM 584 N N . TYR A 1 85 ? 12.770 1.633 -16.402 1.00 81.25 85 TYR A N 1
ATOM 585 C CA . TYR A 1 85 ? 11.525 1.057 -16.902 1.00 81.25 85 TYR A CA 1
ATOM 586 C C . TYR A 1 85 ? 11.739 -0.335 -17.503 1.00 81.25 85 TYR A C 1
ATOM 588 O O . TYR A 1 85 ? 10.989 -1.247 -17.159 1.00 81.25 85 TYR A O 1
ATOM 596 N N . ASP A 1 86 ? 12.796 -0.546 -18.291 1.00 85.56 86 ASP A N 1
ATOM 597 C CA . ASP A 1 86 ? 13.151 -1.871 -18.822 1.00 85.56 86 ASP A CA 1
ATOM 598 C C . ASP A 1 86 ? 13.472 -2.858 -17.695 1.00 85.56 86 ASP A C 1
ATOM 600 O O . ASP A 1 86 ? 13.032 -4.009 -17.707 1.00 85.56 86 ASP A O 1
ATOM 604 N N . ARG A 1 87 ? 14.191 -2.406 -16.661 1.00 84.25 87 ARG A N 1
ATOM 605 C CA . ARG A 1 87 ? 14.486 -3.236 -15.485 1.00 84.25 87 ARG A CA 1
ATOM 606 C C . ARG A 1 87 ? 13.216 -3.613 -14.720 1.00 84.25 87 ARG A C 1
ATOM 608 O O . ARG A 1 87 ? 13.098 -4.746 -14.252 1.00 84.25 87 ARG A O 1
ATOM 615 N N . ALA A 1 88 ? 12.279 -2.679 -14.565 1.00 84.12 88 ALA A N 1
ATOM 616 C CA . ALA A 1 88 ? 10.987 -2.958 -13.947 1.00 84.12 88 ALA A CA 1
ATOM 617 C C . ALA A 1 88 ? 10.156 -3.931 -14.801 1.00 84.12 88 ALA A C 1
ATOM 619 O O . ALA A 1 88 ? 9.593 -4.882 -14.259 1.00 84.12 88 ALA A O 1
ATOM 620 N N . ALA A 1 89 ? 10.136 -3.743 -16.123 1.00 86.69 89 ALA A N 1
ATOM 621 C CA . ALA A 1 89 ? 9.451 -4.628 -17.058 1.00 86.69 89 ALA A CA 1
ATOM 622 C C . ALA A 1 89 ? 10.012 -6.057 -17.008 1.00 86.69 89 ALA A C 1
ATOM 624 O O . ALA A 1 89 ? 9.234 -7.006 -16.938 1.00 86.69 89 ALA A O 1
ATOM 625 N N . ALA A 1 90 ? 11.338 -6.216 -16.947 1.00 88.75 90 ALA A N 1
ATOM 626 C CA . ALA A 1 90 ? 11.979 -7.522 -16.792 1.00 88.75 90 ALA A CA 1
ATOM 627 C C . ALA A 1 90 ? 11.544 -8.224 -15.495 1.00 88.75 90 ALA A C 1
ATOM 629 O O . ALA A 1 90 ? 11.161 -9.389 -15.520 1.00 88.75 90 ALA A O 1
ATOM 630 N N . LEU A 1 91 ? 11.506 -7.504 -14.366 1.00 88.06 91 LEU A N 1
ATOM 631 C CA . LEU A 1 91 ? 11.034 -8.071 -13.097 1.00 88.06 91 LEU A CA 1
ATOM 632 C C . LEU A 1 91 ? 9.580 -8.549 -13.172 1.00 88.06 91 LEU A C 1
ATOM 634 O O . LEU A 1 91 ? 9.263 -9.593 -12.602 1.00 88.06 91 LEU A O 1
ATOM 638 N N . VAL A 1 92 ? 8.708 -7.805 -13.856 1.00 89.31 92 VAL A N 1
ATOM 639 C CA . VAL A 1 92 ? 7.314 -8.215 -14.069 1.00 89.31 92 VAL A CA 1
ATOM 640 C C . VAL A 1 92 ? 7.260 -9.453 -14.961 1.00 89.31 92 VAL A C 1
ATOM 642 O O . VAL A 1 92 ? 6.670 -10.446 -14.553 1.00 89.31 92 VAL A O 1
ATOM 645 N N . ALA A 1 93 ? 7.916 -9.433 -16.121 1.00 88.88 93 ALA A N 1
ATOM 646 C CA . ALA A 1 93 ? 7.901 -10.543 -17.073 1.00 88.88 93 ALA A CA 1
ATOM 647 C C . ALA A 1 93 ? 8.454 -11.852 -16.479 1.00 88.88 93 ALA A C 1
ATOM 649 O O . ALA A 1 93 ? 7.915 -12.925 -16.742 1.00 88.88 93 ALA A O 1
ATOM 650 N N . ASP A 1 94 ? 9.493 -11.766 -15.645 1.00 92.44 94 ASP A N 1
ATOM 651 C CA . ASP A 1 94 ? 10.142 -12.938 -15.053 1.00 92.44 94 ASP A CA 1
ATOM 652 C C . ASP A 1 94 ? 9.346 -13.553 -13.889 1.00 92.44 94 ASP A C 1
ATOM 654 O O . ASP A 1 94 ? 9.532 -14.728 -13.566 1.00 92.44 94 ASP A O 1
ATOM 658 N N . ASN A 1 95 ? 8.494 -12.770 -13.215 1.00 89.12 95 ASN A N 1
ATOM 659 C CA . ASN A 1 95 ? 7.859 -13.182 -11.954 1.00 89.12 95 ASN A CA 1
ATOM 660 C C . ASN A 1 95 ? 6.325 -13.198 -11.988 1.00 89.12 95 ASN A C 1
ATOM 662 O O . ASN A 1 95 ? 5.714 -13.733 -11.060 1.00 89.12 95 ASN A O 1
ATOM 666 N N . LEU A 1 96 ? 5.694 -12.619 -13.011 1.00 91.75 96 LEU A N 1
ATOM 667 C CA . LEU A 1 96 ? 4.243 -12.553 -13.160 1.00 91.75 96 LEU A CA 1
ATOM 668 C C . LEU A 1 96 ? 3.817 -13.100 -14.521 1.00 91.75 96 LEU A C 1
ATOM 670 O O . LEU A 1 96 ? 4.292 -12.660 -15.564 1.00 91.75 96 LEU A O 1
ATOM 674 N N . ASP A 1 97 ? 2.841 -14.006 -14.505 1.00 92.56 97 ASP A N 1
ATOM 675 C CA . ASP A 1 97 ? 2.102 -14.389 -15.707 1.00 92.56 97 ASP A CA 1
ATOM 676 C C . ASP A 1 97 ? 1.069 -13.297 -16.019 1.00 92.56 97 ASP A C 1
ATOM 678 O O . ASP A 1 97 ? -0.071 -13.318 -15.547 1.00 92.56 97 ASP A O 1
ATOM 682 N N . VAL A 1 98 ? 1.516 -12.276 -16.752 1.00 90.06 98 VAL A N 1
ATOM 683 C CA . VAL A 1 98 ? 0.695 -11.108 -17.098 1.00 90.06 98 VAL A CA 1
ATOM 684 C C . VAL A 1 98 ? -0.508 -11.512 -17.950 1.00 90.06 98 VAL A C 1
ATOM 686 O O . VAL A 1 98 ? -1.585 -10.955 -17.760 1.00 90.06 98 VAL A O 1
ATOM 689 N N . ALA A 1 99 ? -0.361 -12.510 -18.827 1.00 89.94 99 ALA A N 1
ATOM 690 C CA . ALA A 1 99 ? -1.458 -12.998 -19.658 1.00 89.94 99 ALA A CA 1
ATOM 691 C C . ALA A 1 99 ? -2.567 -13.611 -18.791 1.00 89.94 99 ALA A C 1
ATOM 693 O O . ALA A 1 99 ? -3.722 -13.200 -18.885 1.00 89.94 99 ALA A O 1
ATOM 694 N N . ALA A 1 100 ? -2.208 -14.502 -17.860 1.00 91.94 100 ALA A N 1
ATOM 695 C CA . ALA A 1 100 ? -3.176 -15.070 -16.923 1.00 91.94 100 ALA A CA 1
ATOM 696 C C . ALA A 1 100 ? -3.840 -14.000 -16.034 1.00 91.94 100 ALA A C 1
ATOM 698 O O . ALA A 1 100 ? -5.024 -14.113 -15.699 1.00 91.94 100 ALA A O 1
ATOM 699 N N . LEU A 1 101 ? -3.101 -12.953 -15.650 1.00 88.44 101 LEU A N 1
ATOM 700 C CA . LEU A 1 101 ? -3.654 -11.836 -14.887 1.00 88.44 101 LEU A CA 1
ATOM 701 C C . LEU A 1 101 ? -4.678 -11.041 -15.711 1.00 88.44 101 LEU A C 1
ATOM 703 O O . LEU A 1 101 ? -5.772 -10.779 -15.209 1.00 88.44 101 LEU A O 1
ATOM 707 N N . CYS A 1 102 ? -4.355 -10.693 -16.957 1.00 89.88 102 CYS A N 1
ATOM 708 C CA . CYS A 1 102 ? -5.262 -9.988 -17.866 1.00 89.88 102 CYS A CA 1
ATOM 709 C C . CYS A 1 102 ? -6.545 -10.790 -18.117 1.00 89.88 102 CYS A C 1
ATOM 711 O O . CYS A 1 102 ? -7.640 -10.253 -17.925 1.00 89.88 102 CYS A O 1
ATOM 713 N N . ASP A 1 103 ? -6.418 -12.091 -18.393 1.00 93.38 103 ASP A N 1
ATOM 714 C CA . ASP A 1 103 ? -7.554 -13.006 -18.546 1.00 93.38 103 ASP A CA 1
ATOM 715 C C . ASP A 1 103 ? -8.450 -13.012 -17.297 1.00 93.38 103 ASP A C 1
AT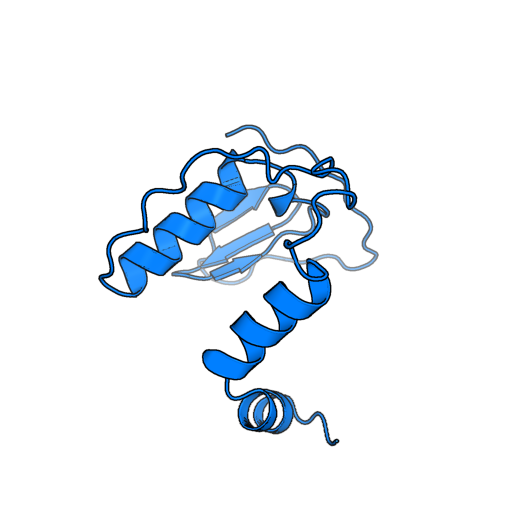OM 717 O O . ASP A 1 103 ? -9.677 -12.935 -17.395 1.00 93.38 103 ASP A O 1
ATOM 721 N N . SER A 1 104 ? -7.853 -13.049 -16.098 1.00 91.19 104 SER A N 1
ATOM 722 C CA . SER A 1 104 ? -8.613 -13.052 -14.837 1.00 91.19 104 SER A CA 1
ATOM 723 C C . SER A 1 104 ? -9.411 -11.763 -14.608 1.00 91.19 104 SER A C 1
ATOM 725 O O . SER A 1 104 ? -10.444 -11.778 -13.933 1.00 91.19 104 SER A O 1
ATOM 727 N N . LEU A 1 105 ? -8.936 -10.655 -15.180 1.00 89.62 105 LEU A N 1
ATOM 728 C CA . LEU A 1 105 ? -9.552 -9.336 -15.091 1.00 89.62 105 LEU A CA 1
ATOM 729 C C . LEU A 1 105 ? -10.514 -9.053 -16.255 1.00 89.62 105 LEU A C 1
ATOM 731 O O . LEU A 1 105 ? -11.157 -8.003 -16.259 1.00 89.62 105 LEU A O 1
ATOM 735 N N . GLY A 1 106 ? -10.642 -9.970 -17.221 1.00 91.44 106 GLY A N 1
ATOM 736 C CA . GLY A 1 106 ? -11.434 -9.756 -18.434 1.00 91.44 106 GLY A CA 1
ATOM 737 C C . GLY A 1 106 ? -10.857 -8.670 -19.344 1.00 91.44 106 GLY A C 1
ATOM 738 O O . GLY A 1 106 ? -11.611 -8.003 -20.053 1.00 91.44 106 GLY A O 1
ATOM 739 N N . LEU A 1 107 ? -9.543 -8.454 -19.282 1.00 83.31 107 LEU A N 1
ATOM 740 C CA . LEU A 1 107 ? -8.819 -7.563 -20.177 1.00 83.31 107 LEU A CA 1
ATOM 741 C C . LEU A 1 107 ? -8.326 -8.411 -21.352 1.00 83.31 107 LEU A C 1
ATOM 743 O O . LEU A 1 107 ? -7.371 -9.167 -21.207 1.00 83.31 107 LEU A O 1
ATOM 747 N N . GLU A 1 108 ? -9.024 -8.334 -22.484 1.00 75.69 108 GLU A N 1
ATOM 748 C CA . GLU A 1 108 ? -8.571 -8.953 -23.734 1.00 75.69 108 GLU A CA 1
ATOM 749 C C . GLU A 1 108 ? -7.346 -8.186 -24.268 1.00 75.69 108 GLU A C 1
ATOM 751 O O . GLU A 1 108 ? -7.293 -6.958 -24.144 1.00 75.69 108 GLU A O 1
ATOM 756 N N . GLU A 1 109 ? -6.369 -8.901 -24.839 1.00 59.06 109 GLU A N 1
ATOM 757 C CA . GLU A 1 109 ? -5.246 -8.297 -25.580 1.00 59.06 109 GLU A CA 1
ATOM 758 C C . GLU A 1 109 ? -5.680 -7.807 -26.972 1.00 59.06 109 GLU A C 1
ATOM 760 O O . GLU A 1 109 ? -6.384 -8.567 -27.683 1.00 59.06 109 GLU A O 1
#

pLDDT: mean 83.64, std 16.72, range [39.44, 97.06]

Solvent-accessible surface area (backbone atoms only — not comparable to full-atom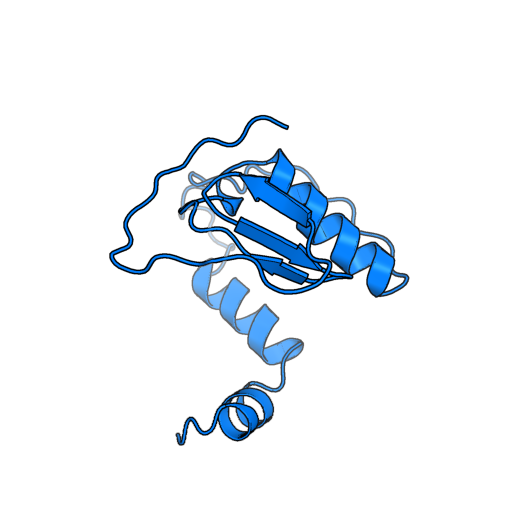 values): 7136 Å² total; per-residue (Å²): 116,85,79,67,66,48,77,85,78,90,80,84,76,78,93,70,86,88,50,45,80,46,74,54,82,14,39,32,52,92,97,43,74,50,56,53,48,40,58,50,67,78,26,65,48,61,37,49,54,52,53,51,51,51,25,58,76,68,75,43,85,76,76,84,75,78,86,65,70,83,64,100,68,62,69,94,77,54,99,78,70,68,59,70,66,57,55,51,50,48,56,44,66,78,74,43,68,59,66,62,51,32,57,75,70,71,48,82,134

Sequence (109 aa):
GTVDGYEIHMGDSRIVGGATPVSGDGAALGSVAGTYIHDLFANDAPRNAFVDAIYESAGRDRPATTTGTAGADADADEPGAGDPYDRAAALVADNLDVAALCDSLGLEE